Protein AF-A0A3D2U106-F1 (afdb_monomer_lite)

Sequence (84 aa):
MIKGGENGPSVVAGKVEDSLLIKLVEHRAKPFMPPEDNRRPRPSEIATLKAWIAGGAKPFPTAQGPPSLTVPRVPTRGPIRQPV

pLDDT: mean 78.19, std 9.95, range [51.62, 91.0]

Structure (mmCIF, N/CA/C/O backbone):
data_AF-A0A3D2U106-F1
#
_entry.id   AF-A0A3D2U106-F1
#
loop_
_atom_site.group_PDB
_atom_site.id
_atom_site.type_symbol
_atom_site.label_atom_id
_atom_site.label_alt_id
_atom_site.label_comp_id
_atom_site.label_asym_id
_atom_site.label_entity_id
_atom_site.label_seq_id
_atom_site.pdbx_PDB_ins_code
_atom_site.Cartn_x
_atom_site.Cartn_y
_atom_site.Cartn_z
_atom_site.occupancy
_atom_site.B_iso_or_equiv
_atom_site.auth_seq_id
_atom_site.auth_comp_id
_atom_site.auth_asym_id
_atom_site.auth_atom_id
_atom_site.pdbx_PDB_model_num
ATOM 1 N N . MET A 1 1 ? -1.033 7.444 11.587 1.00 51.62 1 MET A N 1
ATOM 2 C CA . MET A 1 1 ? -1.084 7.781 10.148 1.00 51.62 1 MET A CA 1
ATOM 3 C C . MET A 1 1 ? 0.266 7.421 9.551 1.00 51.62 1 MET A C 1
ATOM 5 O O . MET A 1 1 ? 1.271 7.839 10.112 1.00 51.62 1 MET A O 1
ATOM 9 N N . ILE A 1 2 ? 0.312 6.583 8.512 1.00 58.38 2 ILE A N 1
ATOM 10 C CA . ILE A 1 2 ? 1.576 6.263 7.830 1.00 58.38 2 ILE A CA 1
ATOM 11 C C . ILE A 1 2 ? 2.065 7.552 7.172 1.00 58.38 2 ILE A C 1
ATOM 13 O O . ILE A 1 2 ? 1.312 8.182 6.428 1.00 58.38 2 ILE A O 1
ATOM 17 N N . LYS A 1 3 ? 3.286 7.980 7.507 1.00 53.22 3 LYS A N 1
ATOM 18 C CA . LYS A 1 3 ? 3.883 9.185 6.932 1.00 53.22 3 LYS A CA 1
ATOM 19 C C . LYS A 1 3 ? 4.055 8.936 5.435 1.00 53.22 3 LYS A C 1
ATOM 21 O O . LYS A 1 3 ? 4.820 8.065 5.033 1.00 53.22 3 LYS A O 1
ATOM 26 N N . GLY A 1 4 ? 3.261 9.641 4.640 1.00 59.94 4 GLY A N 1
ATOM 27 C CA . GLY A 1 4 ? 3.413 9.663 3.195 1.00 59.94 4 GLY A CA 1
ATOM 28 C C . GLY A 1 4 ? 4.715 10.333 2.765 1.00 59.94 4 GLY A C 1
ATOM 29 O O . GLY A 1 4 ? 5.422 10.918 3.589 1.00 59.94 4 GLY A O 1
ATOM 30 N N . GLY A 1 5 ? 5.019 10.243 1.473 1.00 65.44 5 GLY A N 1
ATOM 31 C CA . GLY A 1 5 ? 6.099 11.019 0.864 1.00 65.44 5 GLY A CA 1
ATOM 32 C C . GLY A 1 5 ? 5.674 12.458 0.558 1.00 65.44 5 GLY A C 1
ATOM 33 O O . GLY A 1 5 ? 4.588 12.904 0.923 1.00 65.44 5 GLY A O 1
ATOM 34 N N . GLU A 1 6 ? 6.513 13.160 -0.194 1.00 62.03 6 GLU A N 1
ATOM 35 C CA . GLU A 1 6 ? 6.243 14.484 -0.780 1.00 62.03 6 GLU A CA 1
ATOM 36 C C . GLU A 1 6 ? 4.948 14.554 -1.617 1.00 62.03 6 GLU A C 1
ATOM 38 O O . GLU A 1 6 ? 4.335 15.611 -1.721 1.00 62.03 6 GLU A O 1
ATOM 43 N N . ASN A 1 7 ? 4.470 13.413 -2.126 1.00 63.25 7 ASN A N 1
ATOM 44 C CA . ASN A 1 7 ? 3.238 13.298 -2.914 1.00 63.25 7 ASN A CA 1
ATOM 45 C C . ASN A 1 7 ? 1.963 13.063 -2.073 1.00 63.25 7 ASN A C 1
ATOM 47 O O . ASN A 1 7 ? 0.899 12.804 -2.631 1.00 63.25 7 ASN A O 1
ATOM 51 N N . GLY A 1 8 ? 2.050 13.128 -0.739 1.00 69.50 8 GLY A N 1
ATOM 52 C CA . GLY A 1 8 ? 0.919 12.907 0.167 1.00 69.50 8 GLY A CA 1
ATOM 53 C C . GLY A 1 8 ? 0.881 11.502 0.789 1.00 69.50 8 GLY A C 1
ATOM 54 O O . GLY A 1 8 ? 1.843 10.737 0.671 1.00 69.50 8 GLY A O 1
ATOM 55 N N . PRO A 1 9 ? -0.200 11.153 1.518 1.00 75.00 9 PRO A N 1
ATOM 56 C CA . PRO A 1 9 ? -0.288 9.914 2.291 1.00 75.00 9 PRO A CA 1
ATOM 57 C C . PRO A 1 9 ? -0.238 8.673 1.391 1.00 75.00 9 PRO A C 1
ATOM 59 O O . PRO A 1 9 ? -1.106 8.462 0.547 1.00 75.00 9 PRO A O 1
ATOM 62 N N . SER A 1 10 ? 0.751 7.802 1.614 1.00 75.94 10 SER A N 1
ATOM 63 C CA . SER A 1 10 ? 0.923 6.573 0.822 1.00 75.94 10 SER A CA 1
ATOM 64 C C . SER A 1 10 ? -0.266 5.614 0.951 1.00 75.94 10 SER A C 1
ATOM 66 O O . SER A 1 10 ? -0.606 4.903 0.004 1.00 75.94 10 SER A O 1
ATOM 68 N N . VAL A 1 11 ? -0.903 5.602 2.126 1.00 83.12 11 VAL A N 1
ATOM 69 C CA . VAL A 1 11 ? -2.080 4.790 2.446 1.00 83.12 11 VAL A CA 1
ATOM 70 C C . VAL A 1 11 ? -3.084 5.652 3.202 1.00 83.12 11 VAL A C 1
ATOM 72 O O . VAL A 1 11 ? -2.740 6.278 4.207 1.00 83.12 11 VAL A O 1
ATOM 75 N N . VAL A 1 12 ? -4.333 5.642 2.743 1.00 84.50 12 VAL A N 1
ATOM 76 C CA . VAL A 1 12 ? -5.462 6.311 3.390 1.00 84.50 12 VAL A CA 1
ATOM 77 C C . VAL A 1 12 ? -6.367 5.237 3.989 1.00 84.50 12 VAL A C 1
ATOM 79 O O . VAL A 1 12 ? -7.017 4.479 3.271 1.00 84.50 12 VAL A O 1
ATOM 82 N N . ALA A 1 13 ? -6.386 5.143 5.321 1.00 84.00 13 ALA A N 1
ATOM 83 C CA . ALA A 1 13 ? -7.168 4.142 6.045 1.00 84.00 13 ALA A CA 1
ATOM 84 C C . ALA A 1 13 ? -8.653 4.198 5.646 1.00 84.00 13 ALA A C 1
ATOM 86 O O . ALA A 1 13 ? -9.261 5.267 5.637 1.00 84.00 13 ALA A O 1
ATOM 87 N N . GLY A 1 14 ? -9.229 3.048 5.291 1.00 82.81 14 GLY A N 1
ATOM 88 C CA . GLY A 1 14 ? -10.623 2.926 4.856 1.00 82.81 14 GLY A CA 1
ATOM 89 C C . GLY A 1 14 ? -10.896 3.391 3.420 1.00 82.81 14 GLY A C 1
ATOM 90 O O . GLY A 1 14 ? -11.975 3.120 2.902 1.00 82.81 14 GLY A O 1
ATOM 91 N N . LYS A 1 15 ? -9.938 4.039 2.741 1.00 86.19 15 LYS A N 1
ATOM 92 C CA . LYS A 1 15 ? -10.095 4.515 1.359 1.00 86.19 15 LYS A CA 1
ATOM 93 C C . LYS A 1 15 ? -9.069 3.867 0.434 1.00 86.19 15 LYS A C 1
ATOM 95 O O . LYS A 1 15 ? -7.980 4.388 0.190 1.00 86.19 15 LYS A O 1
ATOM 100 N N . VAL A 1 16 ? -9.451 2.715 -0.113 1.00 84.44 16 VAL A N 1
ATOM 101 C CA . VAL A 1 16 ? -8.619 1.937 -1.046 1.00 84.44 16 VAL A CA 1
ATOM 102 C C . VAL A 1 16 ? -8.273 2.751 -2.293 1.00 84.44 16 VAL A C 1
ATOM 104 O O . VAL A 1 16 ? -7.108 2.831 -2.665 1.00 84.44 16 VAL A O 1
ATOM 107 N N . GLU A 1 17 ? -9.270 3.399 -2.896 1.00 84.62 17 GLU A N 1
ATOM 108 C CA . GLU A 1 17 ? -9.104 4.150 -4.149 1.00 84.62 17 GLU A CA 1
ATOM 109 C C . GLU A 1 17 ? -8.360 5.474 -3.970 1.00 84.62 17 GLU A C 1
ATOM 111 O O . GLU A 1 17 ? -7.806 5.996 -4.929 1.00 84.62 17 GLU A O 1
ATOM 116 N N . ASP A 1 18 ? -8.300 6.010 -2.751 1.00 85.00 18 ASP A N 1
ATOM 117 C CA . ASP A 1 18 ? -7.562 7.240 -2.442 1.00 85.00 18 ASP A CA 1
ATOM 118 C C . ASP A 1 18 ? -6.089 6.952 -2.100 1.00 85.00 18 ASP A C 1
ATOM 120 O O . ASP A 1 18 ? -5.237 7.835 -2.171 1.00 85.00 18 ASP A O 1
ATOM 124 N N . SER A 1 19 ? -5.762 5.692 -1.798 1.00 85.25 19 SER A N 1
ATOM 125 C CA . SER A 1 19 ? -4.418 5.266 -1.416 1.00 85.25 19 SER A CA 1
ATOM 126 C C . SER A 1 19 ? -3.471 5.216 -2.617 1.00 85.25 19 SER A C 1
ATOM 128 O O . SER A 1 19 ? -3.656 4.420 -3.541 1.00 85.25 19 SER A O 1
ATOM 130 N N . LEU A 1 20 ? -2.401 6.019 -2.572 1.00 86.12 20 LEU A N 1
ATOM 131 C CA . LEU A 1 20 ? -1.366 6.060 -3.612 1.00 86.12 20 LEU A CA 1
ATOM 132 C C . LEU A 1 20 ? -0.763 4.680 -3.886 1.00 86.12 20 LEU A C 1
ATOM 134 O O . LEU A 1 20 ? -0.597 4.315 -5.044 1.00 86.12 20 LEU A O 1
ATOM 138 N N . LEU A 1 21 ? -0.518 3.876 -2.847 1.00 85.94 21 LEU A N 1
ATOM 139 C CA . LEU A 1 21 ? 0.046 2.532 -2.995 1.00 85.94 21 LEU A CA 1
ATOM 140 C C . LEU A 1 21 ? -0.720 1.676 -4.020 1.00 85.94 21 LEU A C 1
ATOM 142 O O . LEU A 1 21 ? -0.109 1.044 -4.876 1.00 85.94 21 LEU A O 1
ATOM 146 N N . ILE A 1 22 ? -2.054 1.685 -3.964 1.00 88.12 22 ILE A N 1
ATOM 147 C CA . ILE A 1 22 ? -2.891 0.899 -4.877 1.00 88.12 22 ILE A CA 1
ATOM 148 C C . ILE A 1 22 ? -2.854 1.489 -6.288 1.00 88.12 22 ILE A C 1
ATOM 150 O O . ILE A 1 22 ? -2.690 0.746 -7.251 1.00 88.12 22 ILE A O 1
ATOM 154 N N . LYS A 1 23 ? -2.907 2.822 -6.416 1.00 88.19 23 LYS A N 1
ATOM 155 C CA . LYS A 1 23 ? -2.813 3.507 -7.717 1.00 88.19 23 LYS A CA 1
ATOM 156 C C . LYS A 1 23 ? -1.505 3.189 -8.443 1.00 88.19 23 LYS A C 1
ATOM 158 O O . LYS A 1 23 ? -1.521 2.997 -9.656 1.00 88.19 23 LYS A O 1
ATOM 163 N N . LEU A 1 24 ? -0.391 3.123 -7.714 1.00 87.31 24 LEU A N 1
ATOM 164 C CA . LEU A 1 24 ? 0.927 2.840 -8.281 1.00 87.31 24 LEU A CA 1
ATOM 165 C C . LEU A 1 24 ? 1.072 1.359 -8.665 1.00 87.31 24 LEU A C 1
ATOM 167 O O . LEU A 1 24 ? 1.565 1.070 -9.754 1.00 87.31 24 LEU A O 1
ATOM 171 N N . VAL A 1 25 ? 0.594 0.437 -7.818 1.00 86.75 25 VAL A N 1
ATOM 172 C CA . VAL A 1 25 ? 0.631 -1.018 -8.081 1.00 86.75 25 VAL A CA 1
ATOM 173 C C . VAL A 1 25 ? -0.303 -1.429 -9.226 1.00 86.75 25 VAL A C 1
ATOM 175 O O . VAL A 1 25 ? 0.003 -2.347 -9.981 1.00 86.75 25 VAL A O 1
ATOM 178 N N . GLU A 1 26 ? -1.424 -0.728 -9.405 1.00 86.81 26 GLU A N 1
ATOM 179 C CA . GLU A 1 26 ? -2.335 -0.918 -10.543 1.00 86.81 26 GLU A CA 1
ATOM 180 C C . GLU A 1 26 ? -1.932 -0.107 -11.787 1.00 86.81 26 GLU A C 1
ATOM 182 O O . GLU A 1 26 ? -2.682 -0.075 -12.760 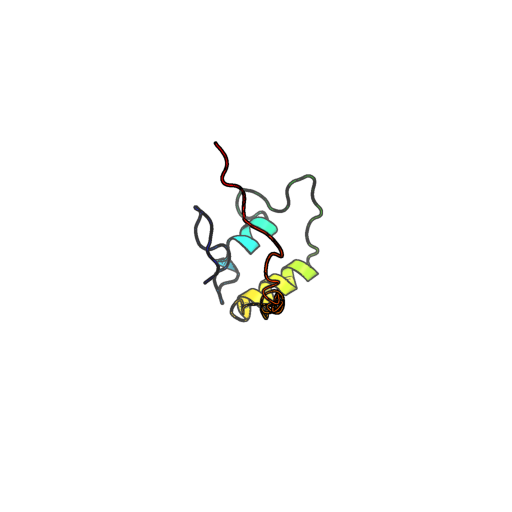1.00 86.81 26 GLU A O 1
ATOM 187 N N . HIS A 1 27 ? -0.773 0.564 -11.769 1.00 85.19 27 HIS A N 1
ATOM 188 C CA . HIS A 1 27 ? -0.277 1.409 -12.862 1.00 85.19 27 HIS A CA 1
ATOM 189 C C . HIS A 1 27 ? -1.262 2.520 -13.300 1.00 85.19 27 HIS A C 1
ATOM 191 O O . HIS A 1 27 ? -1.210 3.007 -14.429 1.00 85.19 27 HIS A O 1
ATOM 197 N N . ARG A 1 28 ? -2.153 2.965 -12.404 1.00 84.56 28 ARG A N 1
ATOM 198 C CA . ARG A 1 28 ? -3.098 4.073 -12.641 1.00 84.56 28 ARG A CA 1
ATOM 199 C C . ARG A 1 28 ? -2.456 5.452 -12.449 1.00 84.56 28 ARG A C 1
ATOM 201 O O . ARG A 1 28 ? -3.024 6.452 -12.874 1.00 84.56 28 ARG A O 1
ATOM 208 N N . ALA A 1 29 ? -1.292 5.516 -11.801 1.00 82.12 29 ALA A N 1
ATOM 209 C CA . ALA A 1 29 ? -0.522 6.737 -11.574 1.00 82.12 29 ALA A CA 1
ATOM 210 C C . ALA A 1 29 ? 0.985 6.466 -11.704 1.00 82.12 29 ALA A C 1
ATOM 212 O O . ALA A 1 29 ? 1.443 5.355 -11.436 1.00 82.12 29 ALA A O 1
ATOM 213 N N . LYS A 1 30 ? 1.751 7.487 -12.111 1.00 79.06 30 LYS A N 1
ATOM 214 C CA . LYS A 1 30 ? 3.220 7.438 -12.164 1.00 79.06 30 LYS A CA 1
ATOM 215 C C . LYS A 1 30 ? 3.823 7.922 -10.834 1.00 79.06 30 LYS A C 1
ATOM 217 O O . LYS A 1 30 ? 3.242 8.820 -10.224 1.00 79.06 30 LYS A O 1
ATOM 222 N N . PRO A 1 31 ? 4.992 7.399 -10.418 1.00 82.25 31 PRO A N 1
ATOM 223 C CA . PRO A 1 31 ? 5.761 6.321 -11.052 1.00 82.25 31 PRO A CA 1
ATOM 224 C C . PRO A 1 31 ? 5.084 4.952 -10.891 1.00 82.25 31 PRO A C 1
ATOM 226 O O . PRO A 1 31 ? 4.382 4.714 -9.916 1.00 82.25 31 PRO A O 1
ATOM 229 N N . PHE A 1 32 ? 5.289 4.046 -11.846 1.00 83.56 32 PHE A N 1
ATOM 230 C CA . PHE A 1 32 ? 4.710 2.705 -11.766 1.00 83.56 32 PHE A CA 1
ATOM 231 C C . PHE A 1 32 ? 5.424 1.860 -10.711 1.00 83.56 32 PHE A C 1
ATOM 233 O O . PHE A 1 32 ? 6.651 1.912 -10.599 1.00 83.56 32 PHE A O 1
ATOM 240 N N . MET A 1 33 ? 4.656 1.076 -9.950 1.00 84.38 33 MET A N 1
ATOM 241 C CA . MET A 1 33 ? 5.206 0.052 -9.071 1.00 84.38 33 MET A CA 1
ATOM 242 C C . MET A 1 33 ? 4.717 -1.338 -9.479 1.00 84.38 33 MET A C 1
ATOM 244 O O . MET A 1 33 ? 3.526 -1.524 -9.709 1.00 84.38 33 MET A O 1
ATOM 248 N N . PRO A 1 34 ? 5.598 -2.345 -9.455 1.00 80.12 34 PRO A N 1
ATOM 249 C CA . PRO A 1 34 ? 7.027 -2.250 -9.148 1.00 80.12 34 PRO A CA 1
ATOM 250 C C . PRO A 1 34 ? 7.855 -1.751 -10.356 1.00 80.12 34 PRO A C 1
ATOM 252 O O . PRO A 1 34 ? 7.339 -1.744 -11.476 1.00 80.12 34 PRO A O 1
ATOM 255 N N . PRO A 1 35 ? 9.120 -1.321 -10.148 1.00 82.75 35 PRO A N 1
ATOM 256 C CA . PRO A 1 35 ? 10.033 -0.973 -11.241 1.00 82.75 35 PRO A CA 1
ATOM 257 C C . PRO A 1 35 ? 10.126 -2.103 -12.269 1.00 82.75 35 PRO A C 1
ATOM 259 O O . PRO A 1 35 ? 9.905 -3.259 -11.919 1.00 82.75 35 PRO A O 1
ATOM 262 N N . GLU A 1 36 ? 10.478 -1.787 -13.513 1.00 76.38 36 GLU A N 1
ATOM 263 C CA . GLU A 1 36 ? 10.435 -2.747 -14.631 1.00 76.38 36 GLU A CA 1
ATOM 264 C C . GLU A 1 36 ? 11.242 -4.031 -14.377 1.00 76.38 36 GLU A C 1
ATOM 266 O O . GLU A 1 36 ? 10.828 -5.105 -14.801 1.00 76.38 36 GLU A O 1
ATOM 271 N N . ASP A 1 37 ? 12.326 -3.931 -13.605 1.00 81.00 37 ASP A N 1
ATOM 272 C CA . ASP A 1 37 ? 13.203 -5.050 -13.238 1.00 81.00 37 ASP A CA 1
ATOM 273 C C . ASP A 1 37 ? 12.671 -5.915 -12.071 1.00 81.00 37 ASP A C 1
ATOM 275 O O . ASP A 1 37 ? 13.271 -6.911 -11.680 1.00 81.00 37 ASP A O 1
ATOM 279 N N . ASN A 1 38 ? 11.528 -5.556 -11.479 1.00 83.31 38 ASN A N 1
ATOM 280 C CA . ASN A 1 38 ? 10.997 -6.201 -10.280 1.00 83.31 38 ASN A CA 1
ATOM 281 C C . ASN A 1 38 ? 9.719 -7.009 -10.543 1.00 83.31 38 ASN A C 1
ATOM 283 O O . ASN A 1 38 ? 8.837 -6.644 -11.324 1.00 83.31 38 ASN A O 1
ATOM 287 N N . ARG A 1 39 ? 9.568 -8.107 -9.791 1.00 84.94 39 ARG A N 1
ATOM 288 C CA . ARG A 1 39 ? 8.386 -8.977 -9.851 1.00 84.94 39 ARG A CA 1
ATOM 289 C C . ARG A 1 39 ? 7.120 -8.227 -9.434 1.00 84.94 39 ARG A C 1
ATOM 291 O O . ARG A 1 39 ? 7.012 -7.755 -8.303 1.00 84.94 39 ARG A O 1
ATOM 298 N N . ARG A 1 40 ? 6.114 -8.224 -10.316 1.00 85.12 40 ARG A N 1
ATOM 299 C CA . ARG A 1 40 ? 4.777 -7.688 -10.019 1.00 85.12 40 ARG A CA 1
ATOM 300 C C . ARG A 1 40 ? 4.053 -8.508 -8.946 1.00 85.12 40 ARG A C 1
ATOM 302 O O . ARG A 1 40 ? 4.095 -9.741 -9.004 1.00 85.12 40 ARG A O 1
ATOM 309 N N . PRO A 1 41 ? 3.361 -7.852 -7.996 1.00 86.31 41 PRO A N 1
ATOM 310 C CA . PRO A 1 41 ? 2.457 -8.537 -7.086 1.00 86.31 41 PRO A CA 1
ATOM 311 C C . PRO A 1 41 ? 1.383 -9.295 -7.867 1.00 86.31 41 PRO A C 1
ATOM 313 O O . PRO A 1 41 ? 0.848 -8.798 -8.861 1.00 86.31 41 PRO A O 1
ATOM 316 N N . ARG A 1 42 ? 1.039 -10.497 -7.409 1.00 89.75 42 ARG A N 1
ATOM 317 C CA . ARG A 1 42 ? -0.075 -11.261 -7.976 1.00 89.75 42 ARG A CA 1
ATOM 318 C C . ARG A 1 42 ? -1.399 -10.560 -7.657 1.00 89.75 42 ARG A C 1
ATOM 320 O O . ARG A 1 42 ? -1.504 -9.920 -6.608 1.00 89.75 42 ARG A O 1
ATOM 327 N N . PRO A 1 43 ? -2.456 -10.765 -8.461 1.00 87.38 43 PRO A N 1
ATOM 328 C CA . PRO A 1 43 ? -3.783 -10.214 -8.172 1.00 87.38 43 PRO A CA 1
ATOM 329 C C . PRO A 1 43 ? -4.286 -10.538 -6.757 1.00 87.38 43 PRO A C 1
ATOM 331 O O . PRO A 1 43 ? -4.874 -9.684 -6.099 1.00 87.38 43 PRO A O 1
ATOM 334 N N . SER A 1 44 ? -3.986 -11.737 -6.248 1.00 89.44 44 SER A N 1
ATOM 335 C CA . SER A 1 44 ? -4.329 -12.150 -4.880 1.00 89.44 44 SER A CA 1
ATOM 336 C C . SER A 1 44 ? -3.605 -11.331 -3.805 1.00 89.44 44 SER A C 1
ATOM 338 O O . SER A 1 44 ? -4.188 -11.025 -2.773 1.00 89.44 44 SER A O 1
ATOM 340 N N . GLU A 1 45 ? -2.352 -10.937 -4.044 1.00 89.50 45 GLU A N 1
ATOM 341 C CA . GLU A 1 45 ? -1.573 -10.107 -3.112 1.00 89.50 45 GLU A CA 1
ATOM 342 C C . GLU A 1 45 ? -2.107 -8.671 -3.099 1.00 89.50 45 GLU A C 1
ATOM 344 O O . GLU A 1 45 ? -2.256 -8.068 -2.037 1.00 89.50 45 GLU A O 1
ATOM 349 N N . ILE A 1 46 ? -2.496 -8.158 -4.268 1.00 88.81 46 ILE A N 1
ATOM 350 C CA . ILE A 1 46 ? -3.167 -6.860 -4.396 1.00 88.81 46 ILE A CA 1
ATOM 351 C C . ILE A 1 46 ? -4.520 -6.885 -3.674 1.00 88.81 46 ILE A C 1
ATOM 353 O O . ILE A 1 46 ? -4.847 -5.940 -2.959 1.00 88.81 46 ILE A O 1
ATOM 357 N N . ALA A 1 47 ? -5.298 -7.963 -3.805 1.00 90.38 47 ALA A N 1
ATOM 358 C CA . ALA A 1 47 ? -6.579 -8.110 -3.114 1.00 90.38 47 ALA A CA 1
ATOM 359 C C . ALA A 1 47 ? -6.416 -8.081 -1.585 1.00 90.38 47 ALA A C 1
ATOM 361 O O . ALA A 1 47 ? -7.157 -7.370 -0.905 1.00 90.38 47 ALA A O 1
ATOM 362 N N . THR A 1 48 ? -5.403 -8.767 -1.049 1.00 91.00 48 THR A N 1
ATOM 363 C CA . THR A 1 48 ? -5.065 -8.715 0.382 1.00 91.00 48 THR A CA 1
ATOM 364 C C . THR A 1 48 ? -4.706 -7.297 0.829 1.00 91.00 48 THR A C 1
ATOM 366 O O . THR A 1 48 ? -5.181 -6.841 1.869 1.00 91.00 48 THR A O 1
ATOM 369 N N . LEU A 1 49 ? -3.925 -6.562 0.028 1.00 87.75 49 LEU A N 1
ATOM 370 C CA . LEU A 1 49 ? -3.600 -5.160 0.310 1.00 87.75 49 LEU A CA 1
ATOM 371 C C . LEU A 1 49 ? -4.857 -4.281 0.327 1.00 87.75 49 LEU A C 1
ATOM 373 O O . LEU A 1 49 ? -5.045 -3.504 1.262 1.00 87.75 49 LEU A O 1
ATOM 377 N N . LYS A 1 50 ? -5.751 -4.433 -0.658 1.00 88.94 50 LYS A N 1
ATOM 378 C CA . LYS A 1 50 ? -7.028 -3.702 -0.706 1.00 88.94 50 LYS A CA 1
ATOM 379 C C . LYS A 1 50 ? -7.884 -3.995 0.528 1.00 88.94 50 LYS A C 1
ATOM 381 O O . LYS A 1 50 ? -8.398 -3.060 1.138 1.00 88.94 50 LYS A O 1
ATOM 386 N N . ALA A 1 51 ? -7.987 -5.261 0.934 1.00 90.50 51 ALA A N 1
ATOM 387 C CA . ALA A 1 51 ? -8.738 -5.670 2.119 1.00 90.50 51 ALA A CA 1
AT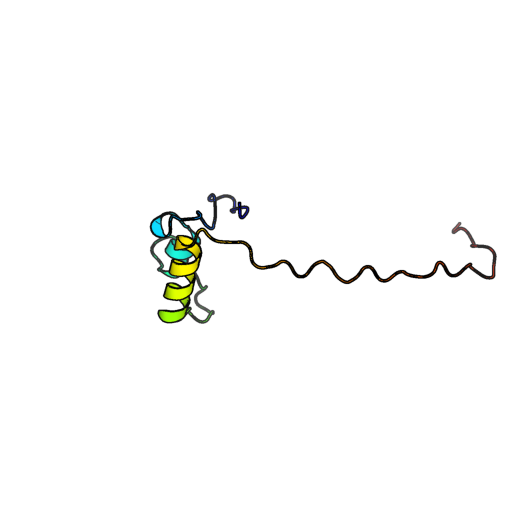OM 388 C C . ALA A 1 51 ? -8.154 -5.081 3.414 1.00 90.50 51 ALA A C 1
ATOM 390 O O . ALA A 1 51 ? -8.899 -4.594 4.262 1.00 90.50 51 ALA A O 1
ATOM 391 N N . TRP A 1 52 ? -6.827 -5.055 3.555 1.00 90.00 52 TRP A N 1
ATOM 392 C CA . TRP A 1 52 ? -6.166 -4.445 4.711 1.00 90.00 52 TRP A CA 1
ATOM 393 C C . TRP A 1 52 ? -6.408 -2.930 4.792 1.00 90.00 52 TRP A C 1
ATOM 395 O O . TRP A 1 52 ? -6.715 -2.408 5.867 1.00 90.00 52 TRP A O 1
ATOM 405 N N . ILE A 1 53 ? -6.341 -2.221 3.659 1.00 88.31 53 ILE A N 1
ATOM 406 C CA . ILE A 1 53 ? -6.635 -0.781 3.605 1.00 88.31 53 ILE A CA 1
ATOM 407 C C . ILE A 1 53 ? -8.112 -0.520 3.923 1.00 88.31 53 ILE A C 1
ATOM 409 O O . ILE A 1 53 ? -8.407 0.360 4.734 1.00 88.31 53 ILE A O 1
ATOM 413 N N . ALA A 1 54 ? -9.028 -1.310 3.350 1.00 88.25 54 ALA A N 1
ATOM 414 C CA . ALA A 1 54 ? -10.460 -1.245 3.647 1.00 88.25 54 ALA A CA 1
ATOM 415 C C . ALA A 1 54 ? -10.748 -1.503 5.137 1.00 88.25 54 ALA A C 1
ATOM 417 O O . ALA A 1 54 ? -11.564 -0.811 5.736 1.00 88.25 54 ALA A O 1
ATOM 418 N N . GLY A 1 55 ? -10.004 -2.419 5.764 1.00 86.31 55 GLY A N 1
ATOM 419 C CA . GLY A 1 55 ? -10.049 -2.711 7.201 1.00 86.31 55 GLY A CA 1
ATOM 420 C C . GLY A 1 55 ? -9.428 -1.640 8.110 1.00 86.31 55 GLY A C 1
ATOM 421 O O . GLY A 1 55 ? -9.227 -1.892 9.301 1.00 86.31 55 GLY A O 1
ATOM 422 N N . GLY A 1 56 ? -9.106 -0.462 7.569 1.00 84.69 56 GLY A N 1
ATOM 423 C CA . GLY A 1 56 ? -8.584 0.677 8.320 1.00 84.69 56 GLY A CA 1
ATOM 424 C C . GLY A 1 56 ? -7.060 0.737 8.408 1.00 84.69 56 GLY A C 1
ATOM 425 O O . GLY A 1 56 ? -6.551 1.455 9.265 1.00 84.69 56 GLY A O 1
ATOM 426 N N . ALA A 1 57 ? -6.336 0.004 7.550 1.00 85.50 57 ALA A N 1
ATOM 427 C CA . ALA A 1 57 ? -4.870 0.007 7.476 1.00 85.50 57 ALA A CA 1
ATOM 428 C C . ALA A 1 57 ? -4.209 -0.126 8.862 1.00 85.50 57 ALA A C 1
ATOM 430 O O . ALA A 1 57 ? -3.342 0.666 9.246 1.00 85.50 57 ALA A O 1
ATOM 431 N N . LYS A 1 58 ? -4.688 -1.100 9.649 1.00 81.62 58 LYS A N 1
ATOM 432 C CA . LYS A 1 58 ? -4.258 -1.286 11.038 1.00 81.62 58 LYS A CA 1
ATOM 433 C C . LYS A 1 58 ? -2.743 -1.499 11.097 1.00 81.62 58 LYS A C 1
ATOM 435 O O . LYS A 1 58 ? -2.214 -2.237 10.259 1.00 81.62 58 LYS A O 1
ATOM 440 N N . PRO A 1 59 ? -2.051 -0.884 12.071 1.00 76.38 59 PRO A N 1
ATOM 441 C CA . PRO A 1 59 ? -0.627 -1.099 12.242 1.00 76.38 59 PRO A CA 1
ATOM 442 C C . PRO A 1 59 ? -0.365 -2.583 12.489 1.00 76.38 59 PRO A C 1
ATOM 444 O O . PRO A 1 59 ? -1.108 -3.247 13.216 1.00 76.38 59 PRO A O 1
ATOM 447 N N . PHE A 1 60 ? 0.701 -3.097 11.883 1.00 75.06 60 PHE A N 1
ATOM 448 C CA . PHE A 1 60 ? 1.221 -4.399 12.267 1.00 75.06 60 PHE A CA 1
ATOM 449 C C . PHE A 1 60 ? 1.692 -4.324 13.721 1.00 75.06 60 PHE A C 1
ATOM 451 O O . PHE A 1 60 ? 2.168 -3.262 14.140 1.00 75.06 60 PHE A O 1
ATOM 458 N N . PRO A 1 61 ? 1.564 -5.412 14.498 1.00 74.12 61 PRO A N 1
ATOM 459 C CA . PRO A 1 61 ? 2.154 -5.458 15.823 1.00 74.12 61 PRO A CA 1
ATOM 460 C C . PRO A 1 61 ? 3.648 -5.177 15.670 1.00 74.12 61 PRO A C 1
ATOM 462 O O . PRO A 1 61 ? 4.385 -5.959 15.072 1.00 74.12 61 PRO A O 1
ATOM 465 N N . THR A 1 62 ? 4.089 -4.015 16.150 1.00 64.12 62 THR A N 1
ATOM 466 C CA . THR A 1 62 ? 5.510 -3.712 16.243 1.00 64.12 62 THR A CA 1
ATOM 467 C C . THR A 1 62 ? 6.086 -4.745 17.189 1.00 64.12 62 THR A C 1
ATOM 469 O O . THR A 1 62 ? 5.735 -4.739 18.372 1.00 64.12 62 THR A O 1
ATOM 472 N N . ALA A 1 63 ? 6.943 -5.636 16.686 1.00 62.34 63 ALA A N 1
ATOM 473 C CA . ALA A 1 63 ? 7.880 -6.306 17.566 1.00 62.34 63 ALA A CA 1
ATOM 474 C C . ALA A 1 63 ? 8.561 -5.180 18.345 1.00 62.34 63 ALA A C 1
ATOM 476 O O . ALA A 1 63 ? 9.168 -4.283 17.751 1.00 62.34 63 ALA A O 1
ATOM 477 N N . GLN A 1 64 ? 8.313 -5.146 19.653 1.00 58.69 64 GLN A N 1
ATOM 478 C CA . GLN A 1 64 ? 8.966 -4.207 20.544 1.00 58.69 64 GLN A CA 1
ATOM 479 C C . GLN A 1 64 ? 10.466 -4.313 20.257 1.00 58.69 64 GLN A C 1
ATOM 481 O O . GLN A 1 64 ? 10.945 -5.409 19.952 1.00 58.69 64 GLN A O 1
ATOM 486 N N . GLY A 1 65 ? 11.164 -3.172 20.239 1.00 61.66 65 GLY A N 1
ATOM 487 C CA . GLY A 1 65 ? 12.591 -3.111 19.914 1.00 61.66 65 GLY A CA 1
ATOM 488 C C . GLY A 1 65 ? 13.397 -4.190 20.648 1.00 61.66 65 GLY A C 1
ATOM 489 O O . GLY A 1 65 ? 12.895 -4.742 21.632 1.00 61.66 65 GLY A O 1
ATOM 490 N N . PRO A 1 66 ? 14.621 -4.510 20.179 1.00 62.97 66 PRO A N 1
ATOM 491 C CA . PRO A 1 66 ? 15.411 -5.599 20.750 1.00 62.97 66 PRO A CA 1
ATOM 492 C C . PRO A 1 66 ? 15.349 -5.513 22.278 1.00 62.97 66 PRO A C 1
ATOM 494 O O . PRO A 1 66 ? 15.486 -4.396 22.796 1.00 62.97 66 PRO A O 1
ATOM 497 N N . PRO A 1 67 ? 15.056 -6.626 22.988 1.00 63.81 67 PRO A N 1
ATOM 498 C CA . PRO A 1 67 ? 14.915 -6.592 24.437 1.00 63.81 67 PRO A CA 1
ATOM 499 C C . PRO A 1 67 ? 16.143 -5.874 24.967 1.00 63.81 67 PRO A C 1
ATOM 501 O O . PRO A 1 67 ? 17.256 -6.241 24.592 1.00 63.81 67 PRO A O 1
ATOM 504 N N . SER A 1 68 ? 15.929 -4.795 25.721 1.00 63.72 68 SER A N 1
ATOM 505 C CA . SER A 1 68 ? 17.015 -3.954 26.208 1.00 63.72 68 SER A CA 1
ATOM 506 C C . SER A 1 68 ? 18.021 -4.866 26.902 1.00 63.72 68 SER A C 1
ATOM 508 O O . SER A 1 68 ? 17.744 -5.397 27.981 1.00 63.72 68 SER A O 1
ATOM 510 N N . LEU A 1 69 ? 19.143 -5.151 26.234 1.00 67.38 69 LEU A N 1
ATOM 511 C CA . LEU A 1 69 ? 20.185 -5.985 26.799 1.00 67.38 69 LEU A CA 1
ATOM 512 C C . LEU A 1 69 ? 20.728 -5.155 27.948 1.00 67.38 69 LEU A C 1
ATOM 514 O O . LEU A 1 69 ? 21.372 -4.130 27.725 1.00 67.38 69 LEU A O 1
ATOM 518 N N . THR A 1 70 ? 20.394 -5.544 29.177 1.00 70.25 70 THR A N 1
ATOM 519 C CA . THR A 1 70 ? 20.972 -4.932 30.369 1.00 70.25 70 THR A CA 1
ATOM 520 C C . THR A 1 70 ? 22.458 -5.239 30.324 1.00 70.25 70 THR A C 1
ATOM 522 O O . THR A 1 70 ? 22.895 -6.299 30.758 1.00 70.25 70 THR A O 1
ATOM 525 N N . VAL A 1 71 ? 23.231 -4.344 29.713 1.00 72.94 71 VAL A N 1
ATOM 526 C CA . VAL A 1 71 ? 24.684 -4.423 29.704 1.00 72.94 71 VAL A CA 1
ATOM 527 C C . VAL A 1 71 ? 25.142 -4.136 31.131 1.00 72.94 71 VAL A C 1
ATOM 529 O O . VAL A 1 71 ? 24.948 -3.017 31.616 1.00 72.94 71 VAL A O 1
ATOM 532 N N . PRO A 1 72 ? 25.704 -5.119 31.859 1.00 75.25 72 PRO A N 1
ATOM 533 C CA . PRO A 1 72 ? 26.270 -4.826 33.160 1.00 75.25 72 PRO A CA 1
ATOM 534 C C . PRO A 1 72 ? 27.416 -3.835 32.957 1.00 75.25 72 PRO A C 1
ATOM 536 O O . PRO A 1 72 ? 28.281 -4.019 32.098 1.00 75.25 72 PRO A O 1
ATOM 539 N N . ARG A 1 73 ? 27.421 -2.759 33.746 1.00 73.94 73 ARG A N 1
ATOM 540 C CA . ARG A 1 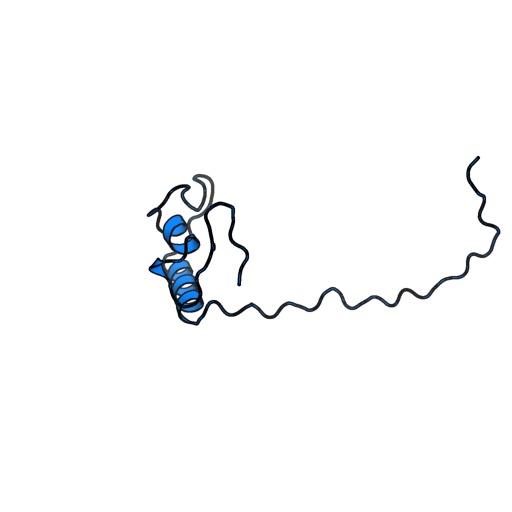73 ? 28.537 -1.814 33.782 1.00 73.94 73 ARG A CA 1
ATOM 541 C C . ARG A 1 73 ? 29.762 -2.553 34.322 1.00 73.94 73 ARG A C 1
ATOM 543 O O . ARG A 1 73 ? 29.887 -2.733 35.529 1.00 73.94 73 ARG A O 1
ATOM 550 N N . VAL A 1 74 ? 30.658 -2.977 33.435 1.00 76.50 74 VAL A N 1
ATOM 551 C CA . VAL A 1 74 ? 31.954 -3.543 33.821 1.00 76.50 74 VAL A CA 1
ATOM 552 C C . VAL A 1 74 ? 32.874 -2.384 34.226 1.00 76.50 74 VAL A C 1
ATOM 554 O O . VAL A 1 74 ? 33.122 -1.502 33.401 1.00 76.50 74 VAL A O 1
ATOM 557 N N . PRO A 1 75 ? 33.371 -2.326 35.475 1.00 74.00 75 PRO A N 1
ATOM 558 C CA . PRO A 1 75 ? 34.331 -1.303 35.872 1.00 74.00 75 PRO A CA 1
ATOM 559 C C . PRO A 1 75 ? 35.672 -1.532 35.162 1.00 74.00 75 PRO A C 1
ATOM 561 O O . PRO A 1 75 ? 36.169 -2.657 35.076 1.00 74.00 75 PRO A O 1
ATOM 564 N N . THR A 1 76 ? 36.284 -0.461 34.658 1.00 74.75 76 THR A N 1
ATOM 565 C CA . THR A 1 76 ? 37.623 -0.511 34.059 1.00 74.75 76 THR A CA 1
ATOM 566 C C . THR A 1 76 ? 38.674 -0.752 35.143 1.00 74.75 76 THR A C 1
ATOM 568 O O . THR A 1 76 ? 38.737 -0.010 36.120 1.00 74.75 76 THR A O 1
ATOM 571 N N . ARG A 1 77 ? 39.539 -1.760 34.968 1.00 71.00 77 ARG A N 1
ATOM 572 C CA . ARG A 1 77 ? 40.615 -2.122 35.919 1.00 71.00 77 ARG A CA 1
ATOM 573 C C . ARG A 1 77 ? 41.815 -1.154 35.953 1.00 71.00 77 ARG A C 1
ATOM 575 O O . ARG A 1 77 ? 42.803 -1.462 36.610 1.00 71.00 77 ARG A O 1
ATOM 582 N N . GLY A 1 78 ? 41.772 -0.011 35.268 1.00 76.19 78 GLY A N 1
ATOM 583 C CA . GLY A 1 78 ? 42.917 0.900 35.199 1.00 76.19 78 GLY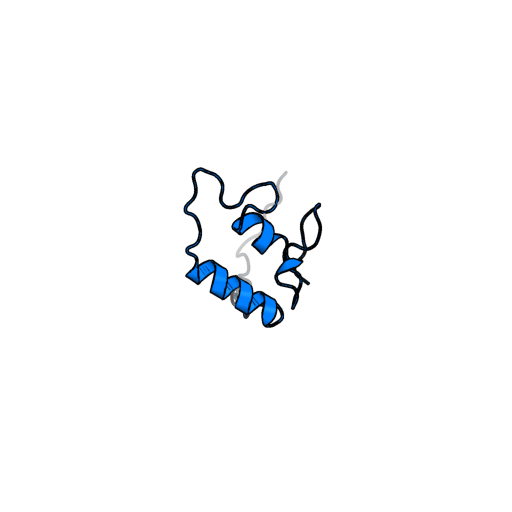 A CA 1
ATOM 584 C C . GLY A 1 78 ? 42.562 2.330 34.786 1.00 76.19 78 GLY A C 1
ATOM 585 O O . GLY A 1 78 ? 41.429 2.583 34.369 1.00 76.19 78 GLY A O 1
ATOM 586 N N . PRO A 1 79 ? 43.518 3.270 34.912 1.00 74.25 79 PRO A N 1
ATOM 587 C CA . PRO A 1 79 ? 43.307 4.671 34.573 1.00 74.25 79 PRO A CA 1
ATOM 588 C C . PRO A 1 79 ? 43.117 4.850 33.062 1.00 74.25 79 PRO A C 1
ATOM 590 O O . PRO A 1 79 ? 43.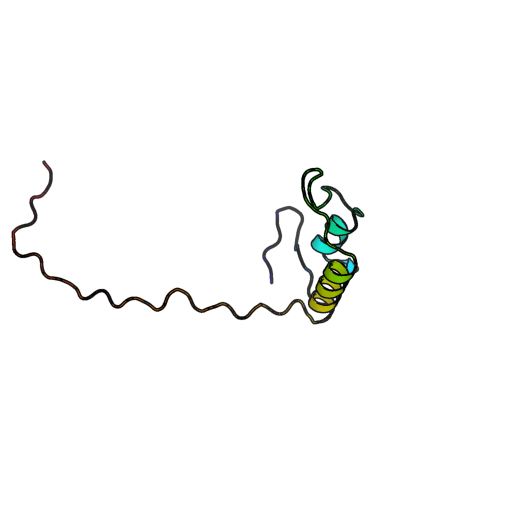905 4.355 32.253 1.00 74.25 79 PRO A O 1
ATOM 593 N N . ILE A 1 80 ? 42.063 5.579 32.690 1.00 74.25 80 ILE A N 1
ATOM 594 C CA . ILE A 1 80 ? 41.769 5.958 31.306 1.00 74.25 80 ILE A CA 1
ATOM 595 C C . ILE A 1 80 ? 42.831 6.972 30.871 1.00 74.25 80 ILE A C 1
ATOM 597 O O . ILE A 1 80 ? 42.912 8.064 31.432 1.00 74.25 80 ILE A O 1
ATOM 601 N N . ARG A 1 81 ? 43.662 6.617 29.885 1.00 76.81 81 ARG A N 1
ATOM 602 C CA . ARG A 1 81 ? 44.615 7.563 29.290 1.00 76.81 81 ARG A CA 1
ATOM 603 C C . ARG A 1 81 ? 43.842 8.527 28.397 1.00 76.81 81 ARG A C 1
ATOM 605 O O . ARG A 1 81 ? 43.194 8.088 27.450 1.00 76.81 81 ARG A O 1
ATOM 612 N N . GLN A 1 82 ? 43.892 9.816 28.714 1.00 69.44 82 GLN A N 1
ATOM 613 C CA . GLN A 1 82 ? 43.331 10.844 27.844 1.00 69.44 82 GLN A CA 1
ATOM 614 C C . GLN A 1 82 ? 44.261 11.043 26.63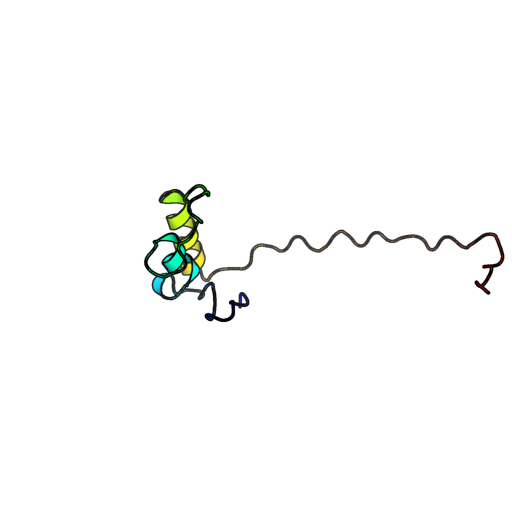7 1.00 69.44 82 GLN A C 1
ATOM 616 O O . GLN A 1 82 ? 45.482 11.029 26.822 1.00 69.44 82 GLN A O 1
ATOM 621 N N . PRO A 1 83 ? 43.714 11.165 25.416 1.00 70.38 83 PRO A N 1
ATOM 622 C CA . PRO A 1 83 ? 44.516 11.481 24.243 1.00 70.38 83 PRO A CA 1
ATOM 623 C C . PRO A 1 83 ? 45.116 12.888 24.378 1.00 70.38 83 PRO A C 1
ATOM 625 O O . PRO A 1 83 ? 44.486 13.774 24.958 1.00 70.38 83 PRO A O 1
ATOM 628 N N . VAL A 1 84 ? 46.345 13.036 23.880 1.00 65.50 84 VAL A N 1
ATOM 629 C CA . VAL A 1 84 ? 47.115 14.290 23.844 1.00 65.50 84 VAL A CA 1
ATOM 630 C C . VAL A 1 84 ? 46.696 15.187 22.689 1.00 65.50 84 VAL A C 1
ATOM 632 O O . VAL A 1 84 ? 46.291 14.632 21.642 1.00 65.50 84 VAL A O 1
#

Foldseek 3Di:
DQDDDPVDACADALDLPVHVVLCQLVVVDPPHPPPPPDDRDDPVRSVVVSVCSNVGVDDDPPPPPDDPPPDPPDDDPDDDDDDD

Secondary structure (DSSP, 8-state):
----BTTB-S--TT-TTT-HHHHHHTTSSSSPSS-TTSPPPPHHHHHHHHHHHHTT-PPP----SS-------PPPSS--PPP-

Radius of gyration: 22.77 Å; chains: 1; bounding box: 58×27×50 Å